Protein AF-A0A382WD78-F1 (afdb_monomer_lite)

Structure (mmCIF, N/CA/C/O backbone):
data_AF-A0A382WD78-F1
#
_entry.id   AF-A0A382WD78-F1
#
loop_
_atom_site.group_PDB
_atom_site.id
_atom_site.type_symbol
_atom_site.label_atom_id
_atom_site.label_alt_id
_atom_site.label_comp_id
_atom_site.label_asym_id
_atom_site.label_entity_id
_atom_site.label_seq_id
_atom_site.pdbx_PDB_ins_code
_atom_site.Cartn_x
_atom_site.Cartn_y
_atom_site.Cartn_z
_atom_site.occupancy
_atom_site.B_iso_or_equiv
_atom_site.auth_seq_id
_atom_site.auth_comp_id
_atom_site.auth_asym_id
_atom_site.auth_atom_id
_atom_site.pdbx_PDB_model_num
ATOM 1 N N . ASP A 1 1 ? 0.373 14.247 22.641 1.00 83.31 1 ASP A N 1
ATOM 2 C CA . ASP A 1 1 ? -0.669 14.045 21.614 1.00 83.31 1 ASP A CA 1
ATOM 3 C C . ASP A 1 1 ? -1.469 12.784 21.898 1.00 83.31 1 ASP A C 1
ATOM 5 O O . ASP A 1 1 ? -0.863 11.800 22.316 1.00 83.31 1 ASP A O 1
ATOM 9 N N . PRO A 1 2 ? -2.805 12.809 21.757 1.00 95.31 2 PRO A N 1
ATOM 10 C CA . PRO A 1 2 ? -3.652 11.648 22.021 1.00 95.31 2 PRO A CA 1
ATOM 11 C C . PRO A 1 2 ? -3.683 10.660 20.842 1.00 95.31 2 PRO A C 1
ATOM 13 O O . PRO A 1 2 ? -3.517 11.047 19.686 1.00 95.31 2 PRO A O 1
ATOM 16 N N . ILE A 1 3 ? -3.949 9.383 21.135 1.00 95.44 3 ILE A N 1
ATOM 17 C CA . ILE A 1 3 ? -4.221 8.349 20.123 1.00 95.44 3 ILE A CA 1
ATOM 18 C C . ILE A 1 3 ? -5.658 8.519 19.608 1.00 95.44 3 ILE A C 1
ATOM 20 O O . ILE A 1 3 ? -6.591 8.554 20.406 1.00 95.44 3 ILE A O 1
ATOM 24 N N . VAL A 1 4 ? -5.835 8.611 18.285 1.00 96.69 4 VAL A N 1
ATOM 25 C CA . VAL A 1 4 ? -7.121 8.927 17.617 1.00 96.69 4 VAL A CA 1
ATOM 26 C C . VAL A 1 4 ? -7.715 7.755 16.817 1.00 96.69 4 VAL A C 1
ATOM 28 O O . VAL A 1 4 ? -8.487 7.957 15.885 1.00 96.69 4 VAL A O 1
ATOM 31 N N . THR A 1 5 ? -7.328 6.519 17.131 1.00 97.62 5 THR A N 1
ATOM 32 C CA . THR A 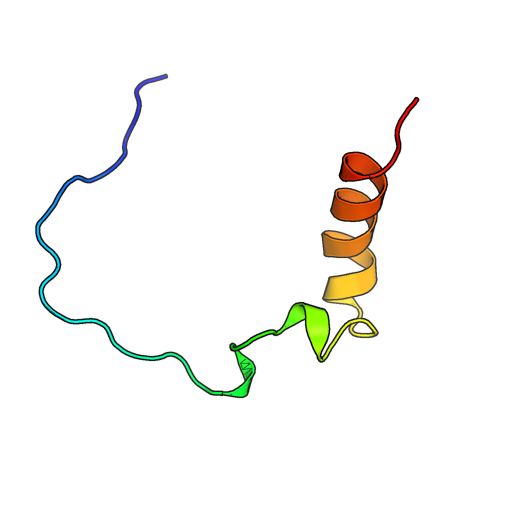1 5 ? -7.761 5.318 16.398 1.00 97.62 5 THR A CA 1
ATOM 33 C C . THR A 1 5 ? -9.216 4.951 16.705 1.00 97.62 5 THR A C 1
ATOM 35 O O . THR A 1 5 ? -9.594 4.822 17.866 1.00 97.62 5 THR A O 1
ATOM 38 N N . GLU A 1 6 ? -10.018 4.731 15.662 1.00 97.44 6 GLU A N 1
ATOM 39 C CA . GLU A 1 6 ? -11.405 4.269 15.771 1.00 97.44 6 GLU A CA 1
ATOM 40 C C . GLU A 1 6 ? -11.473 2.744 15.974 1.00 97.44 6 GLU A C 1
ATOM 42 O O . GLU A 1 6 ? -10.802 1.986 15.273 1.00 97.44 6 GLU A O 1
ATOM 47 N N . ILE A 1 7 ? -12.307 2.291 16.917 1.00 97.88 7 ILE A N 1
ATOM 48 C CA . ILE A 1 7 ? -12.597 0.872 17.162 1.00 97.88 7 ILE A CA 1
ATOM 49 C C . ILE A 1 7 ? -14.098 0.656 16.956 1.00 97.88 7 ILE A C 1
ATOM 51 O O . ILE A 1 7 ? -14.901 0.983 17.830 1.00 97.88 7 ILE A O 1
ATOM 55 N N . THR A 1 8 ? -14.481 0.106 15.805 1.00 97.75 8 THR A N 1
ATOM 56 C CA . THR A 1 8 ? -15.882 -0.152 15.437 1.00 97.75 8 THR A CA 1
ATOM 57 C C . THR A 1 8 ? -16.053 -1.512 14.747 1.00 97.75 8 THR A C 1
ATOM 59 O O . THR A 1 8 ? -15.089 -2.064 14.209 1.00 97.75 8 THR A O 1
ATOM 62 N N . PRO A 1 9 ? -17.262 -2.109 14.773 1.00 98.25 9 PRO A N 1
ATOM 63 C CA . PRO A 1 9 ? -17.531 -3.352 14.054 1.00 98.25 9 PRO A CA 1
ATOM 64 C C . PRO A 1 9 ? -17.446 -3.169 12.532 1.00 98.25 9 PRO A C 1
ATOM 66 O O . PRO A 1 9 ? -17.994 -2.214 11.981 1.00 98.25 9 PRO A O 1
ATOM 69 N N . LEU A 1 10 ? -16.831 -4.129 11.835 1.00 97.75 10 LEU A N 1
ATOM 70 C CA . LEU A 1 10 ? -16.827 -4.159 10.371 1.00 97.75 10 LEU A CA 1
ATOM 71 C C . LEU A 1 10 ? -18.248 -4.403 9.845 1.00 97.75 10 LEU A C 1
ATOM 73 O O . LEU A 1 10 ? -18.865 -5.416 10.164 1.00 97.75 10 LEU A O 1
ATOM 77 N N . THR A 1 11 ? -18.747 -3.506 8.996 1.00 98.06 11 THR A N 1
ATOM 78 C CA . THR A 1 11 ? -20.064 -3.650 8.354 1.00 98.06 11 THR A CA 1
ATOM 79 C C . THR A 1 11 ? -19.954 -4.323 6.989 1.00 98.06 11 THR A C 1
ATOM 81 O O . THR A 1 11 ? -20.578 -5.352 6.742 1.00 98.06 11 THR A O 1
ATOM 84 N N . LYS A 1 12 ? -19.145 -3.759 6.088 1.00 98.00 12 LYS A N 1
ATOM 85 C CA . LYS A 1 12 ? -18.917 -4.276 4.738 1.00 98.00 12 LYS A CA 1
ATOM 86 C C . LYS A 1 12 ? -17.550 -3.851 4.223 1.00 98.00 12 LYS A C 1
ATOM 88 O O . LYS A 1 12 ? -17.150 -2.703 4.390 1.00 98.00 12 LYS A O 1
ATOM 93 N N . PHE A 1 13 ? -16.869 -4.773 3.551 1.00 97.88 13 PHE A N 1
ATOM 94 C CA . PHE A 1 13 ? -15.623 -4.501 2.844 1.00 97.88 13 PHE A CA 1
ATOM 95 C C . PHE A 1 13 ? -15.888 -4.401 1.338 1.00 97.88 13 PHE A C 1
ATOM 97 O O . PHE A 1 13 ? -16.563 -5.259 0.767 1.00 97.88 13 PHE A O 1
ATOM 104 N N . TYR A 1 14 ? -15.358 -3.361 0.699 1.00 98.00 14 TYR A N 1
ATOM 105 C CA . TYR A 1 14 ? -15.422 -3.168 -0.748 1.00 98.00 14 TYR A CA 1
ATOM 106 C C . TYR A 1 14 ? -14.021 -3.357 -1.319 1.00 98.00 14 TYR A C 1
ATOM 108 O O . TYR A 1 14 ? -13.098 -2.631 -0.957 1.00 98.00 14 TYR A O 1
ATOM 116 N N . VAL A 1 15 ? -13.857 -4.361 -2.179 1.00 97.88 15 VAL A N 1
ATOM 117 C CA . VAL A 1 15 ? -12.566 -4.666 -2.804 1.00 97.88 15 VAL A CA 1
ATOM 118 C C . VAL A 1 15 ? -12.195 -3.533 -3.760 1.00 97.88 15 VAL A C 1
ATOM 120 O O . VAL A 1 15 ? -13.002 -3.155 -4.606 1.00 97.88 15 VAL A O 1
ATOM 123 N N . ALA A 1 16 ? -10.979 -3.004 -3.616 1.00 97.69 16 ALA A N 1
ATOM 124 C CA . ALA A 1 16 ? -10.436 -2.000 -4.525 1.00 97.69 16 ALA A CA 1
ATOM 125 C C . ALA A 1 16 ? -10.102 -2.604 -5.898 1.00 97.69 16 ALA A C 1
ATOM 127 O O . ALA A 1 16 ? -9.872 -3.808 -6.028 1.00 97.69 16 ALA A O 1
ATOM 128 N N . GLU A 1 17 ? -10.021 -1.754 -6.915 1.00 98.25 17 GLU A N 1
ATOM 129 C CA . GLU A 1 17 ? -9.718 -2.126 -8.292 1.00 98.25 17 GLU A CA 1
ATOM 130 C C . GLU A 1 17 ? -8.404 -2.913 -8.411 1.00 98.25 17 GLU A C 1
ATOM 132 O O . GLU A 1 17 ? -7.452 -2.713 -7.657 1.00 98.25 17 GLU A O 1
ATOM 137 N N . ASN A 1 18 ? -8.315 -3.788 -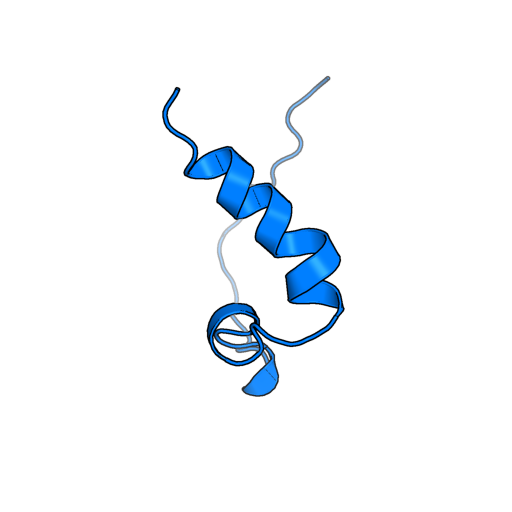9.415 1.00 97.56 18 ASN A N 1
ATOM 138 C CA . ASN A 1 18 ? -7.176 -4.699 -9.575 1.00 97.56 18 ASN A CA 1
ATOM 139 C C . ASN A 1 18 ? -5.817 -3.988 -9.670 1.00 97.56 18 ASN A C 1
ATOM 141 O O . ASN A 1 18 ? -4.821 -4.531 -9.207 1.00 97.56 18 ASN A O 1
ATOM 145 N N . TYR A 1 19 ? -5.755 -2.778 -10.235 1.00 96.00 19 TYR A N 1
ATOM 146 C CA . TYR A 1 19 ? -4.496 -2.033 -10.343 1.00 96.00 19 TYR A CA 1
ATOM 147 C C . TYR A 1 19 ? -4.023 -1.446 -9.001 1.00 96.00 19 TYR A C 1
ATOM 149 O O . TYR A 1 19 ? -2.859 -1.064 -8.883 1.00 96.00 19 TYR A O 1
ATOM 157 N N . HIS A 1 20 ? -4.897 -1.368 -7.991 1.00 96.94 20 HIS A N 1
ATOM 158 C CA . HIS A 1 20 ? -4.515 -1.005 -6.626 1.00 96.94 20 HIS A CA 1
ATOM 159 C C . HIS A 1 20 ? -3.892 -2.177 -5.865 1.00 96.94 20 HIS A C 1
ATOM 161 O O . HIS A 1 20 ? -3.142 -1.959 -4.911 1.00 96.94 20 HIS A O 1
ATOM 167 N N . GLN A 1 21 ? -4.169 -3.410 -6.286 1.00 98.12 21 GLN A N 1
ATOM 168 C CA . GLN A 1 21 ? -3.625 -4.600 -5.647 1.00 98.12 21 GLN A CA 1
ATOM 169 C C . GLN A 1 21 ? -2.139 -4.733 -5.980 1.00 98.12 21 GLN A C 1
ATOM 171 O O . GLN A 1 21 ? -1.727 -4.554 -7.125 1.00 98.12 21 GLN A O 1
ATOM 176 N N . ASP A 1 22 ? -1.320 -5.034 -4.969 1.00 97.25 22 ASP A N 1
ATOM 177 C CA . ASP A 1 22 ? 0.116 -5.289 -5.137 1.00 97.25 22 ASP A CA 1
ATOM 178 C C . ASP A 1 22 ? 0.900 -4.179 -5.864 1.00 97.25 22 ASP A C 1
ATOM 180 O O . ASP A 1 22 ? 1.939 -4.437 -6.476 1.00 97.25 22 ASP A O 1
ATOM 184 N N . TYR A 1 23 ? 0.430 -2.929 -5.779 1.00 97.00 23 TYR A N 1
ATOM 185 C CA . TYR A 1 23 ? 0.891 -1.834 -6.634 1.00 97.00 23 TYR A CA 1
ATOM 186 C C . TYR A 1 23 ? 2.418 -1.698 -6.706 1.00 97.00 23 TYR A C 1
ATOM 188 O O . TYR A 1 23 ? 2.976 -1.651 -7.801 1.00 97.00 23 TYR A O 1
ATOM 196 N N . TYR A 1 24 ? 3.112 -1.668 -5.562 1.00 97.00 24 TYR A N 1
ATOM 197 C CA . TYR A 1 24 ? 4.574 -1.554 -5.548 1.00 97.00 24 TYR A CA 1
ATOM 198 C C . TYR A 1 24 ? 5.245 -2.761 -6.209 1.00 97.00 24 TYR A C 1
ATOM 200 O O . TYR A 1 24 ? 6.159 -2.585 -7.006 1.00 97.00 24 TYR A O 1
ATOM 208 N N . ARG A 1 25 ? 4.771 -3.978 -5.912 1.00 96.75 25 ARG A N 1
ATOM 209 C CA . ARG A 1 25 ? 5.324 -5.239 -6.423 1.00 96.75 25 ARG A CA 1
ATOM 210 C C . ARG A 1 25 ? 5.248 -5.315 -7.946 1.00 96.75 25 ARG A C 1
ATOM 212 O O . ARG A 1 25 ? 6.203 -5.773 -8.562 1.00 96.75 25 ARG A O 1
ATOM 219 N N . ILE A 1 26 ? 4.147 -4.857 -8.540 1.00 97.44 26 ILE A N 1
ATOM 220 C CA . ILE A 1 26 ? 3.930 -4.919 -9.994 1.00 97.44 26 ILE A CA 1
ATOM 221 C C . ILE A 1 26 ? 4.446 -3.670 -10.737 1.00 97.44 26 ILE A C 1
ATOM 223 O O . ILE A 1 26 ? 4.750 -3.759 -11.921 1.00 97.44 26 ILE A O 1
ATOM 227 N N . ASN A 1 27 ? 4.599 -2.525 -10.056 1.00 97.31 27 ASN A N 1
ATOM 228 C CA . ASN A 1 27 ? 5.024 -1.248 -10.650 1.00 97.31 27 ASN A CA 1
ATOM 229 C C . ASN A 1 27 ? 6.337 -0.714 -10.055 1.00 97.31 27 ASN A C 1
ATOM 231 O O . ASN A 1 27 ? 6.484 0.496 -9.872 1.00 97.31 27 ASN A O 1
ATOM 235 N N . GLN A 1 28 ? 7.308 -1.576 -9.735 1.00 96.31 28 GLN A N 1
ATOM 236 C CA . GLN A 1 28 ? 8.540 -1.151 -9.048 1.00 96.31 28 GLN A CA 1
ATOM 237 C C . GLN A 1 28 ? 9.279 -0.025 -9.787 1.00 96.31 28 GLN A C 1
ATOM 239 O O . GLN A 1 28 ? 9.831 0.863 -9.143 1.00 96.31 28 GLN A O 1
ATOM 244 N N . ASN A 1 29 ? 9.234 -0.005 -11.121 1.00 96.94 29 ASN A N 1
ATOM 245 C CA . ASN A 1 29 ? 9.910 0.997 -11.953 1.00 96.94 29 ASN A CA 1
ATOM 246 C C . ASN A 1 29 ? 9.148 2.327 -12.094 1.00 96.94 29 ASN A C 1
ATOM 248 O O . ASN A 1 29 ? 9.667 3.256 -12.710 1.00 96.94 29 ASN A O 1
ATOM 252 N N . ALA A 1 30 ? 7.933 2.453 -11.544 1.00 97.88 30 ALA A N 1
ATOM 253 C CA . ALA A 1 30 ? 7.200 3.714 -11.585 1.00 97.88 30 ALA A CA 1
ATOM 254 C C . ALA A 1 30 ? 7.973 4.820 -10.832 1.00 97.88 30 ALA A C 1
ATOM 256 O O . ALA A 1 30 ? 8.530 4.547 -9.762 1.00 97.88 30 ALA A O 1
ATOM 257 N N . PRO A 1 31 ? 7.970 6.082 -11.315 1.00 98.19 31 PRO A N 1
ATOM 258 C CA . PRO A 1 31 ? 8.713 7.174 -10.679 1.00 98.19 31 PRO A CA 1
ATOM 259 C C . PRO A 1 31 ? 8.391 7.347 -9.191 1.00 98.19 31 PRO A C 1
ATOM 261 O O . PRO A 1 31 ? 9.285 7.549 -8.374 1.00 98.19 31 PRO A O 1
ATOM 264 N N . TYR A 1 32 ? 7.120 7.184 -8.817 1.00 97.44 32 TYR A N 1
ATOM 265 C CA . TYR A 1 32 ? 6.686 7.227 -7.421 1.00 97.44 32 TYR A CA 1
ATOM 266 C C . TYR A 1 32 ? 7.345 6.133 -6.564 1.00 97.44 32 TYR A C 1
ATOM 268 O O . TYR A 1 32 ? 7.858 6.406 -5.477 1.00 97.44 32 TYR A O 1
ATOM 276 N N . CYS A 1 33 ? 7.387 4.898 -7.066 1.00 97.75 33 CYS A N 1
ATOM 277 C CA . CYS A 1 33 ? 7.999 3.766 -6.377 1.00 97.75 33 CYS A CA 1
ATOM 278 C C . CYS A 1 33 ? 9.498 3.994 -6.140 1.00 97.75 33 CYS A C 1
ATOM 280 O O . CYS A 1 33 ? 9.992 3.716 -5.046 1.00 97.75 33 CYS A O 1
ATOM 282 N N . GLN A 1 34 ? 10.201 4.551 -7.128 1.00 97.75 34 GLN A N 1
ATOM 283 C CA . GLN A 1 34 ? 11.639 4.818 -7.051 1.00 97.75 34 GLN A CA 1
ATOM 284 C C . GLN A 1 34 ? 11.985 5.992 -6.131 1.00 97.75 34 GLN A C 1
ATOM 286 O O . GLN A 1 34 ? 12.935 5.903 -5.358 1.00 97.75 34 GLN A O 1
ATOM 291 N N . LEU A 1 35 ? 11.213 7.079 -6.180 1.00 97.75 35 LEU A N 1
ATOM 292 C CA . LEU A 1 35 ? 11.531 8.303 -5.439 1.00 97.75 35 LEU A CA 1
ATOM 293 C C . LEU A 1 35 ? 10.996 8.300 -4.001 1.00 97.75 35 LEU A C 1
ATOM 295 O O . LEU A 1 35 ? 11.561 8.975 -3.144 1.00 97.75 35 LEU A O 1
ATOM 299 N N . VAL A 1 36 ? 9.921 7.554 -3.719 1.00 97.44 36 VAL A N 1
ATOM 300 C CA . VAL A 1 36 ? 9.219 7.620 -2.424 1.00 97.44 36 VAL A CA 1
ATOM 301 C C . VAL A 1 36 ? 9.296 6.317 -1.635 1.00 97.44 36 VAL A C 1
ATOM 303 O O . VAL A 1 36 ? 9.545 6.353 -0.429 1.00 97.44 36 VAL A O 1
ATOM 306 N N . ILE A 1 37 ? 9.061 5.166 -2.274 1.00 96.88 37 ILE A N 1
ATOM 307 C CA . ILE A 1 37 ? 8.980 3.875 -1.569 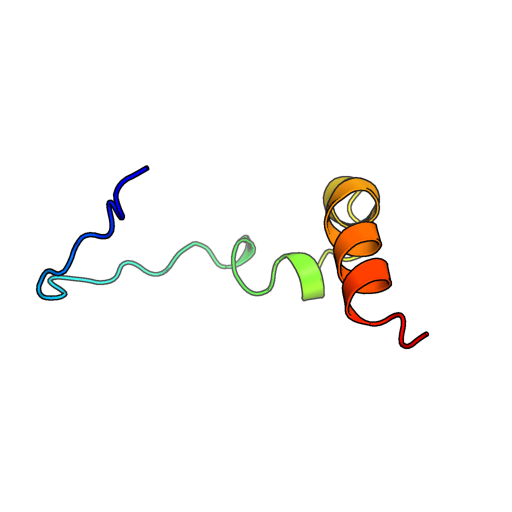1.00 96.88 37 ILE A CA 1
ATOM 308 C C . ILE A 1 37 ? 10.373 3.275 -1.379 1.00 96.88 37 ILE A C 1
ATOM 310 O O . ILE A 1 37 ? 10.737 2.929 -0.255 1.00 96.88 37 ILE A O 1
ATOM 314 N N . LYS A 1 38 ? 11.172 3.192 -2.451 1.00 95.81 38 LYS A N 1
ATOM 315 C CA . LYS A 1 38 ? 12.496 2.559 -2.419 1.00 95.81 38 LYS A CA 1
ATOM 316 C C . LYS A 1 38 ? 13.412 3.109 -1.310 1.00 95.81 38 LYS A C 1
ATOM 318 O O . LYS A 1 38 ? 13.926 2.287 -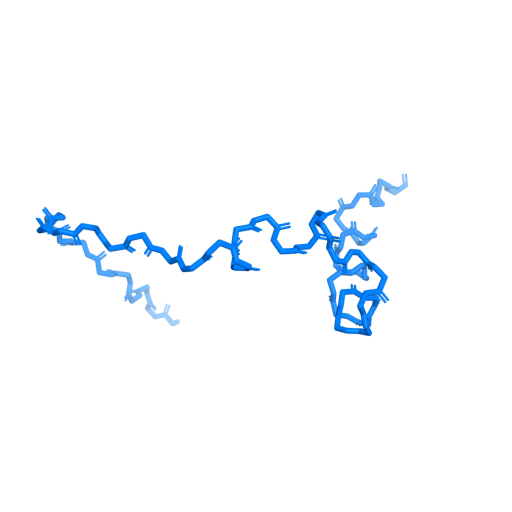0.558 1.00 95.81 38 LYS A O 1
ATOM 323 N N . PRO A 1 39 ? 13.552 4.431 -1.088 1.00 96.50 39 PRO A N 1
ATOM 324 C CA . PRO A 1 39 ? 14.399 4.943 -0.007 1.00 96.50 39 PRO A CA 1
ATOM 325 C C . PRO A 1 39 ? 13.942 4.507 1.393 1.00 96.50 39 PRO A C 1
ATOM 327 O O . PRO A 1 39 ? 14.767 4.312 2.283 1.00 96.50 39 PRO A O 1
ATOM 330 N N . LYS A 1 40 ? 12.628 4.332 1.600 1.00 95.44 40 LYS A N 1
ATOM 331 C CA . LYS A 1 40 ? 12.071 3.855 2.875 1.00 95.44 40 LYS A CA 1
ATOM 332 C C . LYS A 1 40 ? 12.396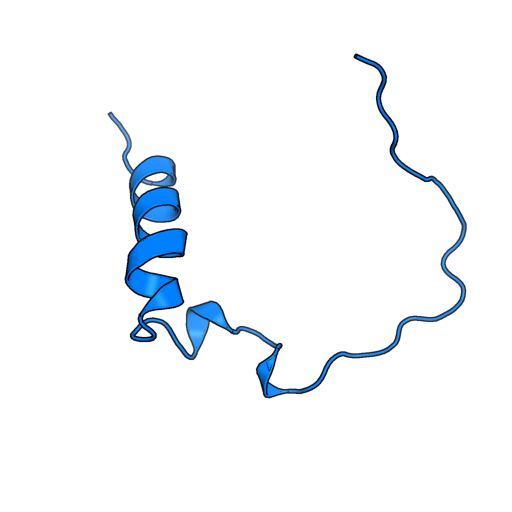 2.382 3.100 1.00 95.44 40 LYS A C 1
ATOM 334 O O . LYS A 1 40 ? 12.748 2.015 4.215 1.00 95.44 40 LYS A O 1
ATOM 339 N N . LEU A 1 41 ? 12.309 1.567 2.048 1.00 94.62 41 LEU A N 1
ATOM 340 C CA . LEU A 1 41 ? 12.685 0.154 2.106 1.00 94.62 41 LEU A CA 1
ATOM 341 C C . LEU A 1 41 ? 14.190 -0.009 2.310 1.00 9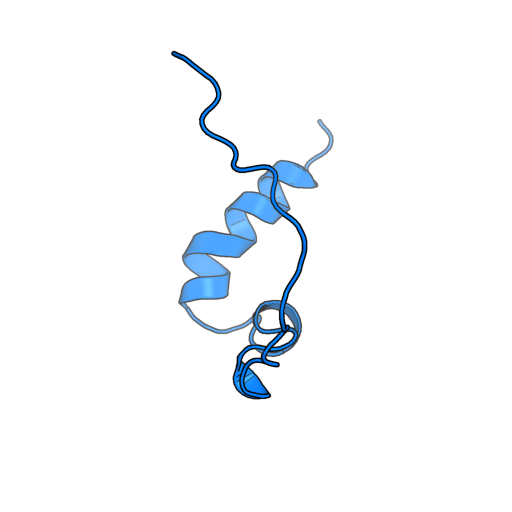4.62 41 LEU A C 1
ATOM 343 O O . LEU A 1 41 ? 14.599 -0.743 3.200 1.00 94.62 41 LEU A O 1
ATOM 347 N N . ASP A 1 42 ? 15.010 0.733 1.565 1.00 95.06 42 ASP A N 1
ATOM 348 C CA . ASP A 1 42 ? 16.465 0.716 1.729 1.00 95.06 42 ASP A CA 1
ATOM 349 C C . ASP A 1 42 ? 16.860 1.125 3.160 1.00 95.06 42 ASP A C 1
ATOM 351 O O . ASP A 1 42 ? 17.777 0.546 3.733 1.00 95.06 42 ASP A O 1
ATOM 355 N N . LYS A 1 43 ? 16.149 2.081 3.778 1.00 94.25 43 LYS A N 1
ATOM 356 C CA . LYS A 1 43 ? 16.349 2.446 5.190 1.00 94.25 43 LYS A CA 1
ATOM 357 C C . LYS A 1 43 ? 15.908 1.345 6.157 1.00 94.25 43 LYS A C 1
ATOM 359 O O . LYS A 1 43 ? 16.566 1.149 7.168 1.00 94.25 43 LYS A O 1
ATOM 364 N N . LEU A 1 44 ? 14.796 0.667 5.873 1.00 95.19 44 LEU A N 1
ATOM 365 C CA . LEU A 1 44 ? 14.267 -0.407 6.717 1.00 95.19 44 LEU A CA 1
ATOM 366 C C . LEU A 1 44 ? 15.172 -1.649 6.698 1.00 95.19 44 LEU A C 1
ATOM 368 O O . LEU A 1 44 ? 15.324 -2.299 7.725 1.00 95.19 44 LEU A O 1
ATOM 372 N N . PHE A 1 45 ? 15.750 -1.972 5.537 1.00 92.75 45 PHE A N 1
ATOM 373 C CA . PHE A 1 45 ? 16.542 -3.188 5.322 1.00 92.75 45 PHE A CA 1
ATOM 374 C C . PHE A 1 45 ? 18.055 -2.980 5.388 1.00 92.75 45 PHE A C 1
ATOM 376 O O . PHE A 1 45 ? 18.797 -3.959 5.345 1.00 92.75 45 PHE A O 1
ATOM 383 N N . LYS A 1 46 ? 18.538 -1.739 5.513 1.00 83.94 46 LYS A N 1
ATOM 384 C CA . LYS A 1 46 ? 19.910 -1.502 5.965 1.00 83.94 46 LYS A CA 1
ATOM 385 C C . LYS A 1 46 ? 20.023 -1.943 7.424 1.00 83.94 46 LYS A C 1
ATOM 387 O O . LYS A 1 46 ? 19.637 -1.210 8.327 1.00 83.94 46 LYS A O 1
ATOM 392 N N . THR A 1 47 ? 20.544 -3.144 7.641 1.00 61.28 47 THR A N 1
ATOM 393 C CA . THR A 1 47 ? 21.250 -3.488 8.879 1.00 61.28 47 THR A CA 1
ATOM 394 C C . THR A 1 47 ? 22.547 -2.682 8.935 1.00 61.28 47 THR A C 1
ATOM 396 O O . THR A 1 47 ? 23.193 -2.529 7.896 1.00 61.28 47 THR A O 1
ATOM 399 N N . GLU A 1 48 ? 22.864 -2.127 10.108 1.00 57.97 48 GLU A N 1
ATOM 400 C CA . GLU A 1 48 ? 24.121 -1.401 10.368 1.00 57.97 48 GLU A CA 1
ATOM 401 C C . GLU A 1 48 ? 25.367 -2.216 9.998 1.00 57.97 48 GLU A C 1
ATOM 403 O O . GLU A 1 48 ? 25.350 -3.455 10.193 1.00 57.97 48 GLU A O 1
#

Sequence (48 aa):
DPIVTEITPLTKFYVAENYHQDYYRINQNAPYCQLVIKPKLDKLFKTE

InterPro domains:
  IPR002569 Peptide methionine sulphoxide reductase MsrA domain [PF01625] (1-46)
  IPR036509 Peptide methionine sulphoxide reductase MsrA superfamily [G3DSA:3.30.1060.10] (1-44)
  IPR036509 Peptide methionine sulphoxide reductase MsrA superfamily [SSF55068] (1-45)

pLDDT: mean 94.83, std 7.9, range [57.97, 98.25]

Organism: NCBI:txid408172

Radius of gyration: 16.34 Å; chains: 1; bounding box: 44×19×34 Å

Foldseek 3Di:
DDDDDDDDDDDDDDDDDPCPPPVCVVPVVPPCNVPPVVVVVVVVPDDD

Secondary structure (DSSP, 8-state):
--------------PPPGGGTTHHHH-TTSHHIIIIIHHHHHHHH---